Protein AF-A0A1M7ELP9-F1 (afdb_monomer_lite)

pLDDT: mean 83.68, std 13.0, range [46.66, 96.69]

Sequence (89 aa):
MFHPEYSNADFVGQIFPYVKPNNGGVEYRFKPGPFAEVIRRAFRNPTEPFFLVIEEINRGNAAAIFGEAFQLLDRIKPGDAVDNSTGNE

Foldseek 3Di:
DDAAPQALCQAAWDWDWDQDPPDRDTDTDTDGHPNNVQVVVCVVPVPDDTDDDDPPCVNYDVCRNCPPVVVVPDDPPPPNPPPPPPDDD

Structure (mmCIF, N/CA/C/O backbone):
data_AF-A0A1M7ELP9-F1
#
_entry.id   AF-A0A1M7ELP9-F1
#
loop_
_atom_site.group_PDB
_atom_site.id
_atom_site.type_symbol
_atom_site.label_atom_id
_atom_site.label_alt_id
_atom_site.label_comp_id
_atom_site.label_asym_id
_atom_site.label_entity_id
_atom_site.label_seq_id
_atom_site.pdbx_PDB_ins_code
_atom_site.Cartn_x
_atom_site.Cartn_y
_atom_site.Cartn_z
_atom_site.occupancy
_atom_site.B_iso_or_equiv
_atom_site.auth_seq_id
_atom_site.auth_comp_id
_atom_site.auth_asym_id
_atom_site.auth_atom_id
_atom_site.pdbx_PDB_model_num
ATOM 1 N N . MET A 1 1 ? 9.035 -3.182 6.265 1.00 62.06 1 MET A N 1
ATOM 2 C CA . MET A 1 1 ? 9.683 -2.033 6.918 1.00 62.06 1 MET A CA 1
ATOM 3 C C . MET A 1 1 ? 9.646 -0.864 5.954 1.00 62.06 1 MET A C 1
ATOM 5 O O . MET A 1 1 ? 10.076 -1.036 4.817 1.00 62.06 1 MET A O 1
ATOM 9 N N . PHE A 1 2 ? 9.046 0.261 6.343 1.00 75.06 2 PHE A N 1
ATOM 10 C CA . PHE A 1 2 ? 9.103 1.468 5.520 1.00 75.06 2 PHE A CA 1
ATOM 11 C C . PHE A 1 2 ? 10.488 2.105 5.650 1.00 75.06 2 PHE A C 1
ATOM 13 O O . PHE A 1 2 ? 11.023 2.242 6.745 1.00 75.06 2 PHE A O 1
ATOM 20 N N . HIS A 1 3 ? 11.058 2.499 4.518 1.00 72.12 3 HIS A N 1
ATOM 21 C CA . HIS A 1 3 ? 12.289 3.277 4.444 1.00 72.12 3 HIS A CA 1
ATOM 22 C C . HIS A 1 3 ? 12.012 4.575 3.676 1.00 72.12 3 HIS A C 1
ATOM 24 O O . HIS A 1 3 ? 11.012 4.637 2.962 1.00 72.12 3 HIS A O 1
ATOM 30 N N . PRO A 1 4 ? 12.857 5.611 3.794 1.00 68.06 4 PRO A N 1
ATOM 31 C CA . PRO A 1 4 ? 12.602 6.909 3.162 1.00 68.06 4 PRO A CA 1
ATOM 32 C C . PRO A 1 4 ? 12.386 6.854 1.641 1.00 68.06 4 PRO A C 1
ATOM 34 O O . PRO A 1 4 ? 11.677 7.695 1.100 1.00 68.06 4 PRO A O 1
ATOM 37 N N . GLU A 1 5 ? 12.955 5.854 0.965 1.00 76.19 5 GLU A N 1
ATOM 38 C CA . GLU A 1 5 ? 12.807 5.634 -0.482 1.00 76.19 5 GLU A CA 1
ATOM 39 C C . GLU A 1 5 ? 11.664 4.672 -0.849 1.00 76.19 5 GLU A C 1
ATOM 41 O O . GLU A 1 5 ? 11.463 4.367 -2.021 1.00 76.19 5 GLU A O 1
ATOM 46 N N . TYR A 1 6 ? 10.913 4.171 0.137 1.00 86.38 6 TYR A N 1
ATOM 47 C CA . TYR A 1 6 ? 9.805 3.254 -0.110 1.00 86.38 6 TYR A CA 1
ATOM 48 C C . TYR A 1 6 ? 8.690 3.984 -0.859 1.00 86.38 6 TYR A C 1
ATOM 50 O O . TYR A 1 6 ? 8.198 5.016 -0.401 1.00 86.38 6 TYR A O 1
ATOM 58 N N . SER A 1 7 ? 8.299 3.456 -2.016 1.00 90.50 7 SER A N 1
ATOM 59 C CA . SER A 1 7 ? 7.387 4.134 -2.935 1.00 90.50 7 SER A CA 1
ATOM 60 C C . SER A 1 7 ? 6.018 3.454 -3.019 1.00 90.50 7 SER A C 1
ATOM 62 O O 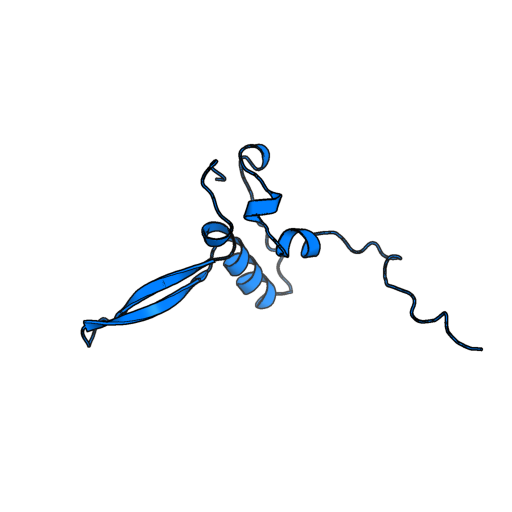. SER A 1 7 ? 5.826 2.314 -2.588 1.00 90.50 7 SER A O 1
ATOM 64 N N . ASN A 1 8 ? 5.051 4.133 -3.640 1.00 92.25 8 ASN A N 1
ATOM 65 C CA . ASN A 1 8 ? 3.755 3.532 -3.964 1.00 92.25 8 ASN A CA 1
ATOM 66 C C . ASN A 1 8 ? 3.897 2.275 -4.842 1.00 92.25 8 ASN A C 1
ATOM 68 O O . ASN A 1 8 ? 3.198 1.286 -4.629 1.00 92.25 8 ASN A O 1
ATOM 72 N N . ALA A 1 9 ? 4.860 2.281 -5.766 1.00 92.00 9 ALA A N 1
ATOM 73 C CA . ALA A 1 9 ? 5.186 1.150 -6.629 1.00 92.00 9 ALA A CA 1
ATOM 74 C C . ALA A 1 9 ? 5.686 -0.080 -5.844 1.00 92.00 9 ALA A C 1
ATOM 76 O O . ALA A 1 9 ? 5.463 -1.219 -6.262 1.00 92.00 9 ALA A O 1
ATOM 77 N N . ASP A 1 10 ? 6.332 0.125 -4.693 1.00 91.19 10 ASP A N 1
ATOM 78 C CA . ASP A 1 10 ? 6.759 -0.961 -3.803 1.00 91.19 10 ASP A CA 1
ATOM 79 C C . ASP A 1 10 ? 5.614 -1.459 -2.914 1.00 91.19 10 ASP A C 1
ATOM 81 O O . ASP A 1 10 ? 5.537 -2.650 -2.604 1.00 91.19 10 ASP A O 1
ATOM 85 N N . PHE A 1 11 ? 4.709 -0.557 -2.524 1.00 92.50 11 PHE A N 1
ATOM 86 C CA . PHE A 1 11 ? 3.595 -0.851 -1.628 1.00 92.50 11 PHE A CA 1
ATOM 87 C C . PHE A 1 11 ? 2.410 -1.524 -2.334 1.00 92.50 11 PHE A C 1
ATOM 89 O O . PHE A 1 11 ? 1.944 -2.585 -1.908 1.00 92.50 11 PHE A O 1
ATOM 96 N N . VAL A 1 12 ? 1.928 -0.913 -3.417 1.00 93.88 12 VAL A N 1
ATOM 97 C CA . VAL A 1 12 ? 0.780 -1.369 -4.213 1.00 93.88 12 VAL A CA 1
ATOM 98 C C . VAL A 1 12 ? 1.237 -2.372 -5.264 1.00 93.88 12 VAL A C 1
ATOM 100 O O . VAL A 1 12 ? 0.651 -3.446 -5.404 1.00 93.88 12 VAL A O 1
ATOM 103 N N . GLY A 1 13 ? 2.319 -2.062 -5.968 1.00 94.31 13 GLY A N 1
ATOM 104 C CA . GLY A 1 13 ? 2.882 -2.901 -7.016 1.00 94.31 13 GLY A CA 1
ATOM 105 C C . GLY A 1 13 ? 3.257 -2.099 -8.252 1.00 94.31 13 GLY A C 1
ATOM 106 O O . GLY A 1 13 ? 2.891 -0.937 -8.411 1.00 94.31 13 GLY A O 1
ATOM 107 N N . GLN A 1 14 ? 4.000 -2.741 -9.144 1.00 95.06 14 GLN A N 1
ATOM 108 C CA . GLN A 1 14 ? 4.560 -2.086 -10.321 1.00 95.06 14 GLN A CA 1
ATOM 109 C C . GLN A 1 14 ? 4.746 -3.071 -11.472 1.00 95.06 14 GLN A C 1
ATOM 111 O O . GLN A 1 14 ? 4.746 -4.291 -11.289 1.00 95.06 14 GLN A O 1
ATOM 116 N N . ILE A 1 15 ? 4.898 -2.535 -12.678 1.00 94.62 15 ILE A N 1
ATOM 117 C CA . ILE A 1 15 ? 5.145 -3.330 -13.876 1.00 94.62 15 ILE A CA 1
ATOM 118 C C . ILE A 1 15 ? 6.644 -3.631 -13.968 1.00 94.62 15 ILE A C 1
ATOM 120 O O . ILE A 1 15 ? 7.451 -2.719 -14.123 1.00 94.62 15 ILE A O 1
ATOM 124 N N . PHE A 1 16 ? 7.013 -4.909 -13.906 1.00 92.56 16 PHE A N 1
ATOM 125 C CA . PHE A 1 16 ? 8.393 -5.365 -14.077 1.00 92.56 16 PHE A CA 1
ATOM 126 C C . PHE A 1 16 ? 8.563 -6.151 -15.382 1.00 92.56 16 PHE A C 1
ATOM 128 O O . PHE A 1 16 ? 7.653 -6.890 -15.779 1.00 92.56 16 PHE A O 1
ATOM 135 N N . PRO A 1 17 ? 9.737 -6.055 -16.033 1.00 92.12 17 PRO A N 1
ATOM 136 C CA . PRO A 1 17 ? 10.099 -6.976 -17.095 1.00 92.12 17 PRO A CA 1
ATOM 137 C C . PRO A 1 17 ? 10.251 -8.393 -16.532 1.00 92.12 17 PRO A C 1
ATOM 139 O O . PRO A 1 17 ? 10.870 -8.621 -15.493 1.00 92.12 17 PRO A O 1
ATOM 142 N N . TYR A 1 18 ? 9.702 -9.357 -17.252 1.00 90.06 18 TYR A N 1
ATOM 143 C CA . TYR A 1 18 ? 9.809 -10.779 -16.993 1.00 90.06 18 TYR A CA 1
ATOM 144 C C . TYR A 1 18 ? 10.318 -11.453 -18.265 1.00 90.06 18 TYR A C 1
ATOM 146 O O . TYR A 1 18 ? 9.789 -11.244 -19.357 1.00 90.06 18 TYR A O 1
ATOM 154 N N . VAL A 1 19 ? 11.378 -12.245 -18.133 1.00 89.38 19 VAL A N 1
ATOM 155 C CA . VAL A 1 19 ? 11.977 -12.953 -19.267 1.00 89.38 19 VAL A CA 1
ATOM 156 C C . VAL A 1 19 ? 11.264 -14.285 -19.431 1.00 89.38 19 VAL A C 1
ATOM 158 O O . VAL A 1 19 ? 11.251 -15.107 -18.512 1.00 89.38 19 VAL A O 1
ATOM 161 N N . LYS A 1 20 ? 10.667 -14.513 -20.605 1.00 88.25 20 LYS A N 1
ATOM 162 C CA . LYS A 1 20 ? 10.005 -15.786 -20.898 1.00 88.25 20 LYS A CA 1
ATOM 163 C C . LYS A 1 20 ? 11.038 -16.920 -20.903 1.00 88.25 20 LYS A C 1
ATOM 165 O O . LYS A 1 20 ? 11.991 -16.832 -21.679 1.00 88.25 20 LYS A O 1
ATOM 170 N N . PRO A 1 21 ? 10.816 -18.016 -20.150 1.00 81.81 21 PRO A N 1
ATOM 171 C CA . PRO A 1 21 ? 11.772 -19.124 -20.060 1.00 81.81 21 PRO A CA 1
ATOM 172 C C . PRO A 1 21 ? 12.111 -19.761 -21.414 1.00 81.81 21 PRO A C 1
ATOM 174 O O . PRO A 1 21 ? 13.219 -20.244 -21.608 1.00 81.81 21 PRO A O 1
ATOM 177 N N . ASN A 1 22 ? 11.162 -19.733 -22.359 1.00 78.44 22 ASN A N 1
ATOM 178 C CA . ASN A 1 22 ? 11.209 -20.566 -23.561 1.00 78.44 22 ASN A CA 1
ATOM 179 C C . ASN A 1 22 ? 11.375 -19.797 -24.882 1.00 78.44 22 ASN A C 1
ATOM 181 O O . ASN A 1 22 ? 11.287 -20.432 -25.925 1.00 78.44 22 ASN A O 1
ATOM 185 N N . ASN A 1 23 ? 11.542 -18.463 -24.894 1.00 66.75 23 ASN A N 1
ATOM 186 C CA . ASN A 1 23 ? 11.626 -17.754 -26.187 1.00 66.75 23 ASN A CA 1
ATOM 187 C C . ASN A 1 23 ? 12.369 -16.405 -26.204 1.00 66.75 23 ASN A C 1
ATOM 189 O O . ASN A 1 23 ? 12.158 -15.620 -27.123 1.00 66.75 23 ASN A O 1
ATOM 193 N N . GLY A 1 24 ? 13.182 -16.079 -25.191 1.00 75.12 24 GLY A N 1
ATOM 194 C CA . GLY A 1 24 ? 14.012 -14.857 -25.172 1.00 75.12 24 GLY A CA 1
ATOM 195 C C . GLY A 1 24 ? 13.257 -13.515 -25.185 1.00 75.12 24 GLY A C 1
ATOM 196 O O . GLY A 1 24 ? 13.878 -12.461 -25.097 1.00 75.12 24 GLY A O 1
ATOM 197 N N . GLY A 1 25 ? 11.925 -13.531 -25.281 1.00 85.19 25 GLY A N 1
ATOM 198 C CA . GLY A 1 25 ? 11.088 -12.339 -25.271 1.00 85.19 25 GLY A CA 1
ATOM 199 C C . GLY A 1 25 ? 10.900 -11.782 -23.862 1.00 85.19 25 GLY A C 1
ATOM 200 O O . GLY A 1 25 ? 10.659 -12.534 -22.912 1.00 85.19 25 GLY A O 1
ATOM 201 N N . VAL A 1 26 ? 10.962 -10.457 -23.750 1.00 90.31 26 VAL A N 1
ATOM 202 C CA . VAL A 1 26 ? 10.600 -9.720 -22.536 1.00 90.31 26 VAL A CA 1
ATOM 203 C C . VAL A 1 26 ? 9.100 -9.452 -22.561 1.00 90.31 26 VAL A C 1
ATOM 205 O O . VAL A 1 26 ? 8.568 -8.931 -23.540 1.00 90.31 26 VAL A O 1
ATOM 208 N N . GLU A 1 27 ? 8.408 -9.811 -21.488 1.00 92.38 27 GLU A N 1
ATOM 209 C CA . GLU A 1 27 ? 7.037 -9.375 -21.231 1.00 92.38 27 GLU A CA 1
ATOM 210 C C . GLU A 1 27 ? 6.992 -8.485 -19.995 1.00 92.38 27 GLU A C 1
ATOM 212 O O . GLU A 1 27 ? 7.779 -8.645 -19.069 1.00 92.38 27 GLU A O 1
ATOM 217 N N . TYR A 1 28 ? 6.052 -7.552 -19.971 1.00 92.75 28 TYR A N 1
ATOM 218 C CA . TYR A 1 28 ? 5.848 -6.665 -18.837 1.00 92.75 28 TYR A CA 1
ATOM 219 C C . TYR A 1 28 ? 4.692 -7.202 -18.002 1.00 92.75 28 TYR A C 1
ATOM 221 O O . TYR A 1 28 ? 3.568 -7.318 -18.491 1.00 92.75 28 TYR A O 1
ATOM 229 N N . ARG A 1 29 ? 4.971 -7.576 -16.751 1.00 93.19 29 ARG A N 1
ATOM 230 C CA . ARG A 1 29 ? 3.982 -8.154 -15.834 1.00 93.19 29 ARG A CA 1
ATOM 231 C C . ARG A 1 29 ? 3.843 -7.298 -14.591 1.00 93.19 29 ARG A C 1
ATOM 233 O O . ARG A 1 29 ? 4.825 -6.778 -14.067 1.00 93.19 29 ARG A O 1
ATOM 240 N N . PHE A 1 30 ? 2.616 -7.202 -14.094 1.00 93.81 30 PHE A N 1
ATOM 241 C CA . PHE A 1 30 ? 2.359 -6.587 -12.802 1.00 93.81 30 PHE A CA 1
ATOM 242 C C . PHE A 1 30 ? 2.896 -7.478 -11.682 1.00 93.81 30 PHE A C 1
ATOM 244 O O . PHE A 1 30 ? 2.505 -8.640 -11.551 1.00 93.81 30 PHE A O 1
ATOM 251 N N . LYS A 1 31 ? 3.797 -6.922 -10.877 1.00 94.56 31 LYS A N 1
ATOM 252 C CA . LYS A 1 31 ? 4.281 -7.517 -9.638 1.00 94.56 31 LYS A CA 1
ATOM 253 C C . LYS A 1 31 ? 3.527 -6.853 -8.481 1.00 94.56 31 LYS A C 1
ATOM 255 O O . LYS A 1 31 ? 3.766 -5.669 -8.232 1.00 94.56 31 LYS A O 1
ATOM 260 N N . PRO A 1 32 ? 2.632 -7.575 -7.786 1.00 95.06 32 PRO A N 1
ATOM 261 C CA . PRO A 1 32 ? 1.890 -7.006 -6.669 1.00 95.06 32 PRO A CA 1
ATOM 262 C C . PRO A 1 32 ? 2.830 -6.685 -5.504 1.00 95.06 32 PRO A C 1
ATOM 264 O O . PRO A 1 32 ? 3.722 -7.474 -5.180 1.00 95.06 32 PRO A O 1
ATOM 267 N N . GLY A 1 33 ? 2.614 -5.530 -4.879 1.00 94.62 33 GLY A N 1
ATOM 268 C CA . GLY A 1 33 ? 3.228 -5.171 -3.606 1.00 94.62 33 GLY A CA 1
ATOM 269 C C . GLY A 1 33 ? 2.472 -5.779 -2.414 1.00 94.62 33 GLY A C 1
ATOM 270 O O . GLY A 1 33 ? 1.420 -6.407 -2.596 1.00 94.62 33 GLY A O 1
ATOM 271 N N . PRO A 1 34 ? 2.975 -5.599 -1.179 1.00 94.06 34 PRO A N 1
ATOM 272 C CA . PRO A 1 34 ? 2.368 -6.163 0.028 1.00 94.06 34 PRO A CA 1
ATOM 273 C C . PRO A 1 34 ? 0.896 -5.776 0.221 1.00 94.06 34 PRO A C 1
ATOM 275 O O . PRO A 1 34 ? 0.098 -6.601 0.670 1.00 94.06 34 PRO A O 1
ATOM 278 N N . PHE A 1 35 ? 0.522 -4.548 -0.152 1.00 93.88 35 PHE A N 1
ATOM 279 C CA . PHE A 1 35 ? -0.852 -4.062 -0.041 1.00 93.88 35 PHE A CA 1
ATOM 280 C C . PHE A 1 35 ? -1.797 -4.783 -1.010 1.00 93.88 35 PHE A C 1
ATOM 282 O O . PHE A 1 35 ? -2.826 -5.320 -0.600 1.00 93.88 35 PHE A O 1
ATOM 289 N N . ALA A 1 36 ? -1.438 -4.861 -2.294 1.00 94.12 36 ALA A N 1
ATOM 290 C CA . ALA A 1 36 ? -2.262 -5.563 -3.276 1.00 94.12 36 ALA A CA 1
ATOM 291 C C . ALA A 1 36 ? -2.372 -7.059 -2.955 1.00 94.12 36 ALA A C 1
ATOM 293 O O . ALA A 1 36 ? -3.433 -7.657 -3.130 1.00 94.12 36 ALA A O 1
ATOM 294 N N . GLU A 1 37 ? -1.298 -7.664 -2.447 1.00 95.19 37 GLU A N 1
ATOM 295 C CA . GLU A 1 37 ? -1.293 -9.077 -2.084 1.00 95.19 37 GLU A CA 1
ATOM 296 C C . GLU A 1 37 ? -2.215 -9.377 -0.895 1.00 95.19 37 GLU A C 1
ATOM 298 O O . GLU A 1 37 ? -2.983 -10.341 -0.951 1.00 95.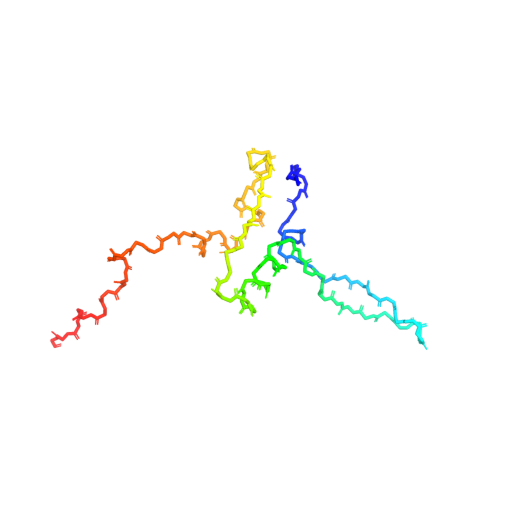19 37 GLU A O 1
ATOM 303 N N . VAL A 1 38 ? -2.206 -8.549 0.159 1.00 95.12 38 VAL A N 1
ATOM 304 C CA . VAL A 1 38 ? -3.103 -8.763 1.306 1.00 95.12 38 VAL A CA 1
ATOM 305 C C . VAL A 1 38 ? -4.568 -8.557 0.918 1.00 95.12 38 VAL A C 1
ATOM 307 O O . VAL A 1 38 ? -5.403 -9.381 1.287 1.00 95.12 38 VAL A O 1
ATOM 310 N N . ILE A 1 39 ? -4.880 -7.546 0.095 1.00 93.69 39 ILE A N 1
ATOM 311 C CA . ILE A 1 39 ? -6.245 -7.331 -0.406 1.00 93.69 39 ILE A CA 1
ATOM 312 C C . ILE A 1 39 ? -6.690 -8.500 -1.283 1.00 93.69 39 ILE A C 1
ATOM 314 O O . ILE A 1 39 ? -7.789 -9.016 -1.097 1.00 93.69 39 ILE A O 1
ATOM 318 N N . ARG A 1 40 ? -5.836 -8.983 -2.193 1.00 94.69 40 ARG A N 1
ATOM 319 C CA . ARG A 1 40 ? -6.133 -10.156 -3.030 1.00 94.69 40 ARG A CA 1
ATOM 320 C C . ARG A 1 40 ? -6.469 -11.383 -2.183 1.00 94.69 40 ARG A C 1
ATOM 322 O O . ARG A 1 40 ? -7.381 -12.135 -2.528 1.00 94.69 40 ARG A O 1
ATOM 329 N N . ARG A 1 41 ? -5.728 -11.606 -1.096 1.00 95.62 41 ARG A N 1
ATOM 330 C CA . ARG A 1 41 ? -5.960 -12.728 -0.177 1.00 95.62 41 ARG A CA 1
ATOM 331 C C . ARG A 1 41 ? -7.253 -12.559 0.620 1.00 95.62 41 ARG A C 1
ATOM 333 O O . ARG A 1 41 ? -8.020 -13.518 0.682 1.00 95.62 41 ARG A O 1
ATOM 340 N N . ALA A 1 42 ? -7.514 -11.362 1.140 1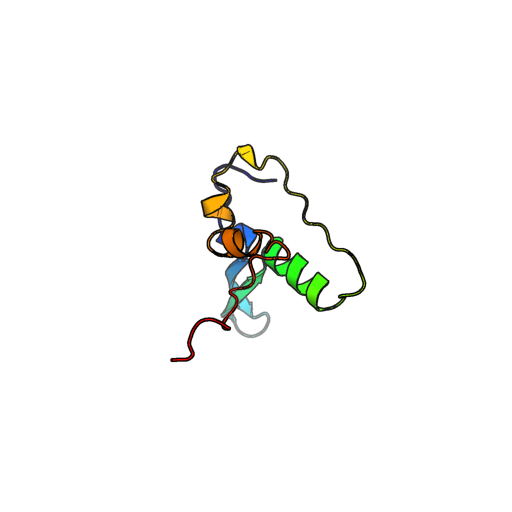.00 95.75 42 ALA A N 1
ATOM 341 C CA . ALA A 1 42 ? -8.737 -11.036 1.871 1.00 95.75 42 ALA A CA 1
ATOM 342 C C . ALA A 1 42 ? -9.986 -11.154 0.992 1.00 95.75 42 ALA A C 1
ATOM 344 O O . ALA A 1 42 ? -10.967 -11.775 1.384 1.00 95.75 42 ALA A O 1
ATOM 345 N N . PHE A 1 43 ? -9.917 -10.660 -0.244 1.00 94.88 43 PHE A N 1
ATOM 346 C CA . PHE A 1 43 ? -11.020 -10.741 -1.200 1.00 94.88 43 PHE A CA 1
ATOM 347 C C . PHE A 1 43 ? -11.412 -12.189 -1.530 1.00 94.88 43 PHE A C 1
ATOM 349 O O . PHE A 1 43 ? -12.575 -12.483 -1.783 1.00 94.88 43 PHE A O 1
ATOM 356 N N . ARG A 1 44 ? -10.444 -13.113 -1.517 1.00 96.56 44 ARG A N 1
ATOM 357 C CA . ARG A 1 44 ? -10.686 -14.543 -1.767 1.00 96.56 44 ARG A CA 1
ATOM 358 C C . ARG A 1 44 ? -11.161 -15.312 -0.534 1.00 96.56 44 ARG A C 1
ATOM 360 O O . ARG A 1 44 ? -11.720 -16.387 -0.705 1.00 96.56 44 ARG A O 1
ATOM 367 N N . ASN A 1 45 ? -10.934 -14.790 0.672 1.00 96.69 45 ASN A N 1
ATOM 368 C CA . ASN A 1 45 ? -11.255 -15.458 1.936 1.00 96.69 45 ASN A CA 1
ATOM 369 C C . ASN A 1 45 ? -11.975 -14.474 2.877 1.00 96.69 45 ASN A C 1
ATOM 371 O O . ASN A 1 45 ? -11.412 -14.070 3.893 1.00 96.69 45 ASN A O 1
ATOM 375 N N . PRO A 1 46 ? -13.215 -14.062 2.554 1.00 94.44 46 PRO A N 1
ATOM 376 C CA . PRO A 1 46 ? -13.903 -12.975 3.259 1.00 94.44 46 PRO A CA 1
ATOM 377 C C . PRO A 1 46 ? -14.279 -13.308 4.710 1.00 94.44 46 PRO A C 1
ATOM 379 O O . PRO A 1 46 ? -14.618 -12.415 5.479 1.00 94.44 46 PRO A O 1
ATOM 382 N N . THR A 1 47 ? -14.249 -14.586 5.089 1.00 96.25 47 THR A N 1
ATOM 383 C CA . THR A 1 47 ? -14.559 -15.055 6.446 1.00 96.25 47 THR A CA 1
ATOM 384 C C . THR A 1 47 ? -13.364 -14.99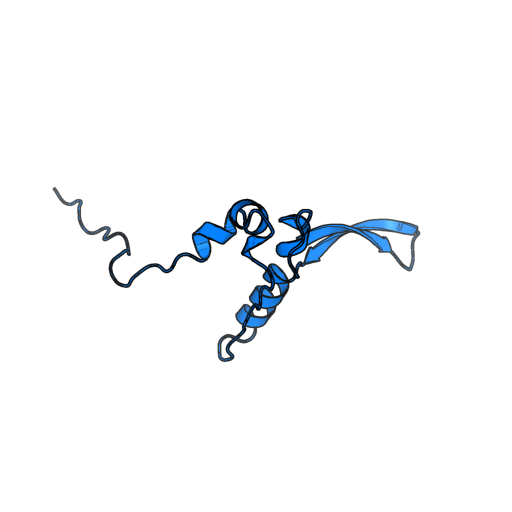1 7.392 1.00 96.25 47 THR A C 1
ATOM 386 O O . THR A 1 47 ? -13.536 -15.185 8.593 1.00 96.25 47 THR A O 1
ATOM 389 N N . GLU A 1 48 ? -12.158 -14.752 6.874 1.00 94.81 48 GLU A N 1
ATOM 390 C CA . GLU A 1 48 ? -10.932 -14.715 7.665 1.00 94.81 48 GLU A CA 1
ATOM 391 C C . GLU A 1 48 ? -10.409 -13.281 7.803 1.00 94.81 48 GLU A C 1
ATOM 393 O O . GLU A 1 48 ? -10.409 -12.521 6.831 1.00 94.81 48 GLU A O 1
ATOM 398 N N . PRO A 1 49 ? -9.933 -12.881 8.993 1.00 93.38 49 PRO A N 1
ATOM 399 C CA . PRO A 1 49 ? -9.317 -11.577 9.168 1.00 93.38 49 PRO A CA 1
ATOM 400 C C . PRO A 1 49 ? -7.904 -11.556 8.568 1.00 93.38 49 PRO A C 1
ATOM 402 O O . PRO A 1 49 ? -7.089 -12.445 8.811 1.00 93.38 49 PRO A O 1
ATOM 405 N N . PHE A 1 50 ? -7.587 -10.485 7.839 1.00 94.19 50 PHE A N 1
ATOM 406 C CA . PHE A 1 50 ? -6.249 -10.217 7.311 1.00 94.19 50 PHE A CA 1
ATOM 407 C C . PHE A 1 50 ? -5.689 -8.941 7.928 1.00 94.19 50 PHE A C 1
ATOM 409 O O . PHE A 1 50 ? -6.392 -7.941 8.063 1.00 94.19 50 PHE A O 1
ATOM 416 N N . PHE A 1 51 ? -4.402 -8.968 8.266 1.00 93.06 51 PHE A N 1
ATOM 417 C CA . PHE A 1 51 ? -3.711 -7.845 8.888 1.00 93.06 51 PHE A CA 1
ATOM 418 C C . PHE A 1 51 ? -2.518 -7.430 8.034 1.00 93.06 51 PHE A C 1
ATOM 420 O O . PHE A 1 51 ? -1.733 -8.271 7.593 1.00 93.06 51 PHE A O 1
ATOM 427 N N . LEU A 1 52 ? -2.375 -6.123 7.832 1.00 91.38 52 LEU A N 1
ATOM 428 C CA . LEU A 1 52 ? -1.192 -5.516 7.240 1.00 91.38 52 LEU A CA 1
ATOM 429 C C . LEU A 1 52 ? -0.432 -4.780 8.341 1.00 91.38 52 LEU A C 1
ATOM 431 O O . LEU A 1 52 ? -0.887 -3.748 8.828 1.00 91.38 52 LEU A O 1
ATOM 435 N N . VAL A 1 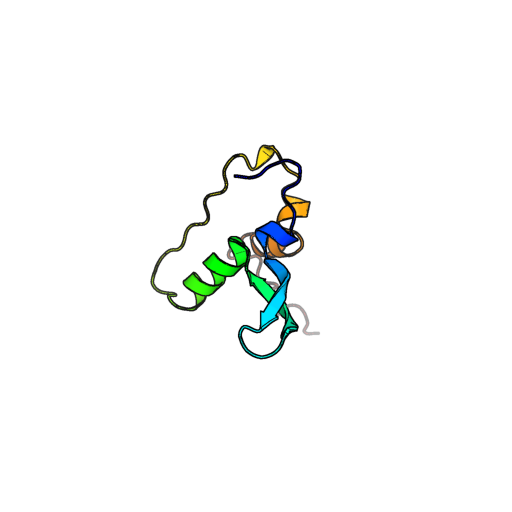53 ? 0.711 -5.328 8.748 1.00 91.00 53 VAL A N 1
ATOM 436 C CA . VAL A 1 53 ? 1.567 -4.716 9.770 1.00 91.00 53 VAL A CA 1
ATOM 437 C C . VAL A 1 53 ? 2.606 -3.842 9.081 1.00 91.00 53 VAL A C 1
ATOM 439 O O . VAL A 1 53 ? 3.375 -4.321 8.246 1.00 91.00 53 VAL A O 1
ATOM 442 N N . ILE A 1 54 ? 2.619 -2.556 9.426 1.00 87.56 54 ILE A N 1
ATOM 443 C CA . ILE A 1 54 ? 3.541 -1.570 8.862 1.00 87.56 54 ILE A CA 1
ATOM 444 C C . ILE A 1 54 ? 4.443 -1.061 9.976 1.00 87.56 54 ILE A C 1
ATOM 446 O O . ILE A 1 54 ? 4.010 -0.344 10.875 1.00 87.56 54 ILE A O 1
ATOM 450 N N . GLU A 1 55 ? 5.714 -1.432 9.897 1.00 88.25 55 GLU A N 1
ATOM 451 C CA . GLU A 1 55 ? 6.749 -0.926 10.792 1.00 88.25 55 GLU A CA 1
ATOM 452 C C . GLU A 1 55 ? 7.292 0.416 10.298 1.00 88.25 55 GLU A C 1
ATOM 454 O O . GLU A 1 55 ? 7.471 0.615 9.093 1.00 88.25 55 GLU A O 1
ATOM 459 N N . GLU A 1 56 ? 7.595 1.303 11.250 1.00 87.19 56 GLU A N 1
ATOM 460 C CA . GLU A 1 56 ? 8.194 2.622 11.011 1.00 87.19 56 GLU A CA 1
ATOM 461 C C . GLU A 1 56 ? 7.372 3.532 10.080 1.00 87.19 56 GLU A C 1
ATOM 463 O O . GLU A 1 56 ? 7.925 4.292 9.288 1.00 87.19 56 GLU A O 1
ATOM 468 N N . ILE A 1 57 ? 6.039 3.518 10.217 1.00 82.25 57 ILE A N 1
ATOM 469 C CA . ILE A 1 57 ? 5.124 4.341 9.401 1.00 82.25 57 ILE A CA 1
ATOM 470 C C . ILE A 1 57 ? 5.471 5.843 9.404 1.00 82.25 57 ILE A C 1
ATOM 472 O O . ILE A 1 57 ? 5.226 6.538 8.424 1.00 82.25 57 ILE A O 1
ATOM 476 N N . ASN A 1 58 ? 6.110 6.327 10.475 1.00 81.75 58 ASN A N 1
ATOM 477 C CA . ASN A 1 58 ? 6.526 7.721 10.636 1.00 81.75 58 ASN A CA 1
ATOM 478 C C . ASN A 1 58 ? 7.810 8.096 9.861 1.00 81.75 58 ASN A C 1
ATOM 480 O O . ASN A 1 58 ? 8.162 9.272 9.828 1.00 81.75 58 ASN A O 1
ATOM 484 N N . ARG A 1 59 ? 8.550 7.136 9.281 1.00 82.31 59 ARG A N 1
ATOM 485 C CA . ARG A 1 59 ? 9.832 7.394 8.586 1.00 82.31 59 ARG A CA 1
ATOM 486 C C . ARG A 1 59 ? 9.703 7.742 7.104 1.00 82.31 59 ARG A C 1
ATOM 488 O O . ARG A 1 59 ? 10.702 8.097 6.484 1.00 82.31 59 ARG A O 1
ATOM 495 N N . GLY A 1 60 ? 8.510 7.621 6.536 1.00 75.00 60 GLY A N 1
ATOM 496 C CA . GLY A 1 60 ? 8.236 7.936 5.138 1.00 75.00 60 GLY A CA 1
ATOM 497 C C . GLY A 1 60 ? 7.015 8.834 5.001 1.00 75.00 60 GLY A C 1
ATOM 498 O O . GLY A 1 60 ? 6.221 8.983 5.930 1.00 75.00 60 GLY A O 1
ATOM 499 N N . ASN A 1 61 ? 6.838 9.421 3.819 1.00 84.31 61 ASN A N 1
ATOM 500 C CA . ASN A 1 61 ? 5.602 10.121 3.494 1.00 84.31 61 ASN A CA 1
ATOM 501 C C . ASN A 1 61 ? 4.498 9.082 3.251 1.00 84.31 61 ASN A C 1
ATOM 503 O O . ASN A 1 61 ? 4.326 8.599 2.133 1.00 84.31 61 ASN A O 1
ATOM 507 N N . ALA A 1 62 ? 3.762 8.728 4.308 1.00 84.81 62 ALA A N 1
ATOM 508 C CA . ALA A 1 62 ? 2.683 7.748 4.231 1.00 84.81 62 ALA A CA 1
ATOM 509 C C . ALA A 1 62 ? 1.669 8.110 3.133 1.00 84.81 62 ALA A C 1
ATOM 511 O O . ALA A 1 62 ? 1.319 7.252 2.331 1.00 84.81 62 ALA A O 1
ATOM 512 N N . ALA A 1 63 ? 1.274 9.379 3.007 1.00 85.69 63 ALA A N 1
ATOM 513 C CA . ALA A 1 63 ? 0.343 9.798 1.958 1.00 85.69 63 ALA A CA 1
ATOM 514 C C . ALA A 1 63 ? 0.878 9.490 0.547 1.00 85.69 63 ALA A C 1
ATOM 516 O O . ALA A 1 63 ? 0.132 9.004 -0.297 1.00 85.69 63 ALA A O 1
ATOM 517 N N . ALA A 1 64 ? 2.177 9.688 0.303 1.00 89.19 64 ALA A N 1
ATOM 518 C CA . ALA A 1 64 ? 2.799 9.332 -0.973 1.00 89.19 64 ALA A CA 1
ATOM 519 C C . ALA A 1 64 ? 2.903 7.811 -1.186 1.00 89.19 64 ALA A C 1
ATOM 521 O O . ALA A 1 64 ? 2.725 7.335 -2.304 1.00 89.19 64 ALA A O 1
ATOM 522 N N . ILE A 1 65 ? 3.167 7.040 -0.128 1.00 90.56 65 ILE A N 1
ATOM 523 C CA . ILE A 1 65 ? 3.266 5.573 -0.196 1.00 90.56 65 ILE A CA 1
ATOM 524 C C . ILE A 1 65 ? 1.897 4.948 -0.480 1.00 90.56 65 ILE A C 1
ATOM 526 O O . ILE A 1 65 ? 1.769 4.094 -1.356 1.00 90.56 65 ILE A O 1
ATOM 530 N N . PHE A 1 66 ? 0.861 5.380 0.235 1.00 89.56 66 PHE A N 1
ATOM 531 C CA . PHE A 1 66 ? -0.497 4.870 0.066 1.00 89.56 66 PHE A CA 1
ATOM 532 C C . PHE A 1 66 ? -1.189 5.441 -1.182 1.00 89.56 66 PHE A C 1
ATOM 534 O O . PHE A 1 66 ? -2.005 4.749 -1.790 1.00 89.56 66 PHE A O 1
ATOM 541 N N . GLY A 1 67 ? -0.852 6.662 -1.605 1.00 89.62 67 GLY A N 1
ATOM 542 C CA . GLY A 1 67 ? -1.460 7.312 -2.766 1.00 89.62 67 GLY A CA 1
ATOM 543 C C . GLY A 1 67 ? -2.977 7.454 -2.613 1.00 89.62 67 GLY A C 1
ATOM 544 O O . GLY A 1 67 ? -3.479 7.772 -1.536 1.00 89.62 67 GLY A O 1
ATOM 545 N N . GLU A 1 68 ? -3.725 7.167 -3.678 1.00 86.75 68 GLU A N 1
ATOM 546 C CA . GLU A 1 68 ? -5.198 7.215 -3.675 1.00 86.75 68 GLU A CA 1
ATOM 547 C C . GLU A 1 68 ? -5.828 6.201 -2.712 1.00 86.75 68 GLU A C 1
ATOM 549 O O . GLU A 1 68 ? -6.887 6.455 -2.138 1.00 86.75 68 GLU A O 1
ATOM 554 N N . ALA A 1 69 ? -5.149 5.075 -2.457 1.00 86.88 69 ALA A N 1
ATOM 555 C CA . ALA A 1 69 ? -5.639 4.076 -1.514 1.00 86.88 69 ALA A CA 1
ATOM 556 C C . ALA A 1 69 ? -5.731 4.627 -0.084 1.00 86.88 69 ALA A C 1
ATOM 558 O O . ALA A 1 69 ? -6.493 4.093 0.716 1.00 86.88 69 ALA A O 1
ATOM 559 N N . PHE A 1 70 ? -5.012 5.710 0.240 1.00 86.56 70 PHE A N 1
ATOM 560 C CA . PHE A 1 70 ? -5.085 6.345 1.553 1.00 86.56 70 PHE A CA 1
ATOM 561 C C . PHE A 1 70 ? -6.500 6.834 1.883 1.00 86.56 70 PHE A C 1
ATOM 563 O O . PHE A 1 70 ? -6.959 6.655 3.006 1.00 86.56 70 PHE A O 1
ATOM 570 N N . GLN A 1 71 ? -7.214 7.384 0.896 1.00 85.00 71 GLN A N 1
ATOM 571 C CA . GLN A 1 71 ? -8.590 7.855 1.078 1.00 85.00 71 GLN A CA 1
ATOM 572 C C . GLN A 1 71 ? -9.566 6.696 1.294 1.00 85.00 71 GLN A C 1
ATOM 574 O O . GLN A 1 71 ? -10.501 6.811 2.077 1.00 85.00 71 GLN A O 1
ATOM 579 N N . LEU A 1 72 ? -9.323 5.556 0.642 1.00 85.88 72 LEU A N 1
ATOM 580 C CA . LEU A 1 72 ? -10.161 4.359 0.764 1.00 85.88 72 LEU A CA 1
ATOM 581 C C . LEU A 1 72 ? -10.032 3.671 2.130 1.00 85.88 72 LEU A C 1
ATOM 583 O O . LEU A 1 72 ? -10.892 2.876 2.501 1.00 85.88 72 LEU A O 1
ATOM 587 N N . LEU A 1 73 ? -8.943 3.938 2.856 1.00 83.56 73 LEU A N 1
ATOM 588 C CA . LEU A 1 73 ? -8.734 3.428 4.210 1.00 83.56 73 LEU A CA 1
ATOM 589 C C . LEU A 1 73 ? -9.494 4.227 5.264 1.00 83.56 73 LEU A C 1
ATOM 591 O O . LEU A 1 73 ? -9.621 3.750 6.397 1.00 83.56 73 LEU A O 1
ATOM 595 N N . ASP A 1 74 ? -9.970 5.425 4.920 1.00 82.56 74 ASP A N 1
ATOM 596 C CA . ASP A 1 74 ? -10.766 6.198 5.852 1.00 82.56 74 ASP A CA 1
ATOM 597 C C . ASP A 1 74 ? -12.082 5.467 6.133 1.00 82.56 74 ASP A C 1
ATOM 599 O O . ASP A 1 74 ? -12.723 4.884 5.253 1.00 82.56 74 ASP A O 1
ATOM 603 N N . ARG A 1 75 ? -12.466 5.434 7.407 1.00 72.62 75 ARG A N 1
ATOM 604 C CA . ARG A 1 75 ? -13.669 4.716 7.813 1.00 72.62 75 ARG A CA 1
ATOM 605 C C . ARG A 1 75 ? -14.862 5.588 7.484 1.00 72.62 75 ARG A C 1
ATOM 607 O O . ARG A 1 75 ? -15.067 6.606 8.135 1.00 72.62 75 ARG A O 1
ATOM 614 N N . ILE A 1 76 ? -15.703 5.124 6.567 1.00 71.94 76 ILE A N 1
ATOM 615 C CA . ILE A 1 76 ? -17.054 5.666 6.434 1.00 71.94 76 ILE A CA 1
ATOM 616 C C . ILE A 1 76 ? -17.756 5.397 7.767 1.00 71.94 76 ILE A C 1
ATOM 618 O O . ILE A 1 76 ? -17.997 4.239 8.131 1.00 71.94 76 ILE A 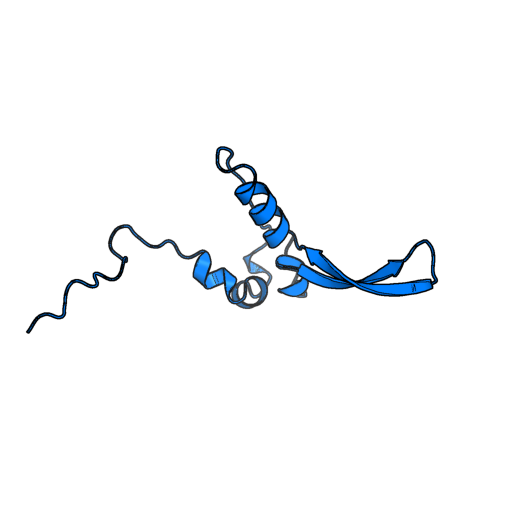O 1
ATOM 622 N N . LYS A 1 77 ? -18.020 6.448 8.549 1.00 68.44 77 LYS A N 1
ATOM 623 C CA . LYS A 1 77 ? -18.765 6.282 9.795 1.00 68.44 77 LYS A CA 1
ATOM 624 C C . LYS A 1 77 ? -20.202 5.905 9.436 1.00 68.44 77 LYS A C 1
ATOM 626 O O . LYS A 1 77 ? -20.730 6.406 8.440 1.00 68.44 77 LYS A O 1
ATOM 631 N N . PRO A 1 78 ? -20.871 5.056 10.233 1.00 54.59 78 PRO A N 1
ATOM 632 C CA . PRO A 1 78 ? -22.309 4.863 10.095 1.00 54.59 78 PRO A CA 1
ATOM 633 C C . PRO A 1 78 ? -22.998 6.226 10.286 1.00 54.59 78 PRO A C 1
ATOM 635 O O . PRO A 1 78 ? -23.036 6.736 11.403 1.00 54.59 78 PRO A O 1
ATOM 638 N N . GLY A 1 79 ? -23.448 6.846 9.190 1.00 62.78 79 GLY A N 1
ATOM 639 C CA . GLY A 1 79 ? -23.994 8.212 9.160 1.00 62.78 79 GLY A CA 1
ATOM 640 C C . GLY A 1 79 ? -23.407 9.128 8.076 1.00 62.78 79 GLY A C 1
ATOM 641 O O . GLY A 1 79 ? -24.084 10.062 7.670 1.00 62.78 79 GLY A O 1
ATOM 642 N N . ASP A 1 80 ? -22.213 8.826 7.551 1.00 65.50 80 ASP A N 1
ATOM 643 C CA . ASP A 1 80 ? -21.573 9.596 6.462 1.00 65.50 80 ASP A CA 1
ATOM 644 C C . ASP A 1 80 ? -21.979 9.096 5.060 1.00 65.50 80 ASP A C 1
ATOM 646 O O . ASP A 1 80 ? -21.481 9.577 4.040 1.00 65.50 80 ASP A O 1
ATOM 650 N N . ALA A 1 81 ? -22.887 8.114 4.985 1.00 62.16 81 ALA A N 1
ATOM 651 C CA . ALA A 1 81 ? -23.519 7.749 3.726 1.00 62.16 81 ALA A CA 1
ATOM 652 C C . ALA A 1 81 ? -24.347 8.950 3.264 1.00 62.16 81 ALA A C 1
ATOM 654 O O . ALA A 1 81 ? -25.294 9.332 3.947 1.00 62.16 81 ALA A O 1
ATOM 655 N N . VAL A 1 82 ? -23.961 9.549 2.134 1.00 62.56 82 VAL A N 1
ATOM 656 C CA . VAL A 1 82 ? -24.699 10.644 1.500 1.00 62.56 82 VAL A CA 1
ATOM 657 C C . VAL A 1 82 ? -26.152 10.209 1.359 1.00 62.56 82 VAL A C 1
ATOM 659 O O . VAL A 1 82 ? -26.483 9.314 0.578 1.00 62.56 82 VAL A O 1
ATOM 662 N N . ASP A 1 83 ? -27.002 10.815 2.176 1.00 60.25 83 ASP A N 1
ATOM 663 C CA . ASP A 1 83 ? -28.435 10.675 2.072 1.00 60.25 83 ASP A CA 1
ATOM 664 C C . ASP A 1 83 ? -28.877 11.360 0.776 1.00 60.25 83 ASP A C 1
ATOM 666 O O . ASP A 1 83 ? -28.960 12.584 0.685 1.00 60.25 83 ASP A O 1
ATOM 670 N N . ASN A 1 84 ? -29.131 10.556 -0.253 1.00 59.38 84 ASN A N 1
ATOM 671 C CA . ASN A 1 84 ? -29.676 11.019 -1.526 1.00 59.38 84 ASN A CA 1
ATOM 672 C C . ASN A 1 84 ? -31.176 11.385 -1.424 1.00 59.38 84 ASN A C 1
ATOM 674 O O . ASN A 1 84 ? -31.843 11.460 -2.454 1.00 59.38 84 ASN A O 1
ATOM 678 N N . SER A 1 85 ? -31.740 11.573 -0.221 1.00 57.00 85 SER A N 1
ATOM 679 C CA . SER A 1 85 ? -33.163 11.886 -0.039 1.00 57.00 85 SER A CA 1
ATOM 680 C C . SER A 1 85 ? -33.529 13.373 -0.129 1.00 57.00 85 SER A C 1
ATOM 682 O O . SER A 1 85 ? -34.718 13.692 -0.178 1.00 57.00 85 SER A O 1
ATOM 684 N N . THR A 1 86 ? -32.572 14.299 -0.253 1.00 56.72 86 THR A N 1
ATOM 685 C CA . THR A 1 86 ? -32.909 15.725 -0.420 1.00 56.72 86 THR A CA 1
ATOM 686 C C . THR A 1 86 ? -32.947 16.122 -1.893 1.00 56.72 86 THR A C 1
ATOM 688 O O . THR A 1 86 ? -31.936 16.519 -2.471 1.00 56.72 86 THR A O 1
ATOM 691 N N . GLY A 1 87 ? -34.131 16.033 -2.503 1.00 46.66 87 GLY A N 1
ATOM 692 C CA . GLY A 1 87 ? -34.350 16.565 -3.847 1.00 46.66 87 GLY A CA 1
ATOM 693 C C . GLY A 1 87 ? -35.724 16.309 -4.461 1.00 46.66 87 GLY A C 1
ATOM 694 O O . GLY A 1 87 ? -35.783 16.043 -5.654 1.00 46.66 87 GLY A O 1
ATOM 695 N N . ASN A 1 88 ? -36.803 16.375 -3.677 1.00 53.50 88 ASN A N 1
ATOM 696 C CA . ASN A 1 88 ? -38.138 16.647 -4.217 1.00 53.50 88 ASN A CA 1
ATOM 697 C C . ASN A 1 88 ? -38.528 18.073 -3.824 1.00 53.50 88 ASN A C 1
ATOM 699 O O . ASN A 1 88 ? -38.821 18.295 -2.651 1.00 53.50 88 ASN A O 1
ATOM 703 N N . GLU A 1 89 ? -38.560 18.978 -4.801 1.00 47.25 89 GLU A N 1
ATOM 704 C CA . GLU A 1 89 ? -39.712 19.851 -5.087 1.00 47.25 89 GLU A CA 1
ATOM 705 C C . GLU A 1 89 ? -39.858 19.979 -6.608 1.00 47.25 89 GLU A C 1
ATOM 707 O O . GLU A 1 89 ? -38.844 20.288 -7.277 1.00 47.25 89 GLU A O 1
#

Radius of gyration: 18.8 Å; chains: 1; bounding box: 54×40×37 Å

Secondary structure (DSSP, 8-state):
---TT--HHHHTEEEEEEE-TTT--EEEEEEE-HHHHHHHHHHH-TTS------TTGGGS-HHHHHTTHHHHTS---TT-S--TT----